Protein AF-A0A915M805-F1 (afdb_monomer_lite)

Secondary structure (DSSP, 8-state):
-HHHHHHHHHHHHHHHHH-TT--S-EEEEEEETTEEEEEEEE--GGGPPPPPSS---PPTTSS--S----------------PPPP-

Foldseek 3Di:
DVVVVVVVVVVLVVVQVPDPPHAAFDKDWDQDPVGIDIDDRDHDPVRDDDDDPDDPDDDPPPDDDPDDDDDDDDPDPPDDDDDPDDD

InterPro domains:
  IPR029055 Nucleophile aminohydrolases, N-terminal [G3DSA:3.60.20.10] (1-87)

Radius of gyration: 24.37 Å; chains: 1; bounding box: 53×24×57 Å

Organism: Meloidogyne javanica (NCBI:txid6303)

Sequence (87 aa):
EDECRKLVCKAVEAGMHGDDMSGNAYNIAIFNKNGKKMEGPFVPAFSKRSELDGKYIFEPGTTTVLKTKEIQKDVEPCGNFVTPMET

Structure (mmCIF, N/CA/C/O backbone):
data_AF-A0A915M805-F1
#
_entry.id   AF-A0A915M805-F1
#
loop_
_atom_site.group_PDB
_atom_site.id
_atom_site.type_symbol
_atom_site.label_atom_id
_atom_site.label_alt_id
_atom_site.label_comp_id
_atom_site.label_asym_id
_atom_site.label_entity_id
_atom_site.label_seq_id
_atom_site.pdbx_PDB_ins_code
_atom_site.Cartn_x
_atom_site.Cartn_y
_atom_site.Cartn_z
_atom_site.occupancy
_atom_site.B_iso_or_equiv
_atom_site.auth_seq_id
_atom_site.auth_comp_id
_atom_site.auth_asym_id
_atom_site.auth_atom_id
_atom_site.pdbx_PDB_model_num
ATOM 1 N N . GLU A 1 1 ? -13.147 -0.001 21.647 1.00 80.44 1 GLU A N 1
ATOM 2 C CA . GLU A 1 1 ? -12.078 0.308 20.669 1.00 80.44 1 GLU A CA 1
ATOM 3 C C . GLU A 1 1 ? -12.189 -0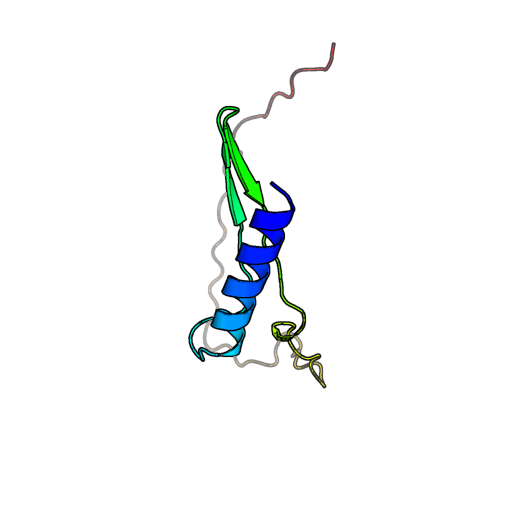.595 19.442 1.00 80.44 1 GLU A C 1
ATOM 5 O O . GLU A 1 1 ? -12.350 -0.082 18.341 1.00 80.44 1 GLU A O 1
ATOM 10 N N . ASP A 1 2 ? -12.237 -1.916 19.631 1.00 88.69 2 ASP A N 1
ATOM 11 C CA . ASP A 1 2 ? -12.283 -2.895 18.532 1.00 88.69 2 ASP A CA 1
ATOM 12 C C . ASP A 1 2 ? -13.486 -2.770 17.588 1.00 88.69 2 ASP A C 1
ATOM 14 O O . ASP A 1 2 ? -13.332 -2.898 16.375 1.00 88.69 2 ASP A O 1
ATOM 18 N N . GLU A 1 3 ? -14.686 -2.503 18.105 1.00 94.12 3 GLU A N 1
ATOM 19 C CA . GLU A 1 3 ? -15.869 -2.316 17.253 1.00 94.12 3 GLU A CA 1
ATOM 20 C C . GLU A 1 3 ? -15.770 -1.049 16.400 1.00 94.12 3 GLU A C 1
ATOM 22 O O . GLU A 1 3 ? -16.042 -1.095 15.201 1.00 94.12 3 GLU A O 1
ATOM 27 N N . CYS A 1 4 ? -15.293 0.056 16.985 1.00 92.69 4 CYS A N 1
ATOM 28 C CA . CYS A 1 4 ? -15.032 1.295 16.252 1.00 92.69 4 CYS A CA 1
ATOM 29 C C . CYS A 1 4 ? -14.007 1.058 15.142 1.00 92.69 4 CYS A C 1
ATOM 31 O O . CYS A 1 4 ? -14.213 1.482 14.008 1.00 92.69 4 CYS A O 1
ATOM 33 N N . ARG A 1 5 ? -12.931 0.327 15.451 1.00 92.81 5 ARG A N 1
ATOM 34 C CA . ARG A 1 5 ? -11.915 -0.049 14.469 1.00 92.81 5 ARG A CA 1
ATOM 35 C C . ARG A 1 5 ? -12.523 -0.845 13.316 1.00 92.81 5 ARG A C 1
ATOM 37 O O . ARG A 1 5 ? -12.304 -0.488 12.165 1.00 92.81 5 ARG A O 1
ATOM 44 N N . LYS A 1 6 ? -13.313 -1.886 13.606 1.00 94.69 6 LYS A N 1
ATOM 45 C CA . LYS A 1 6 ? -13.981 -2.702 12.575 1.00 94.69 6 LYS A CA 1
ATOM 46 C C . LYS A 1 6 ? -14.915 -1.869 11.699 1.00 94.69 6 LYS A C 1
ATOM 48 O O . LYS A 1 6 ? -14.956 -2.084 10.491 1.00 94.69 6 LYS A O 1
ATOM 53 N N . LEU A 1 7 ? -15.654 -0.935 12.296 1.00 96.69 7 LEU A N 1
ATOM 54 C CA . LEU A 1 7 ? -16.551 -0.046 11.565 1.00 96.69 7 LEU A CA 1
ATOM 55 C C . LEU A 1 7 ? -15.775 0.876 10.616 1.00 96.69 7 LEU A C 1
ATOM 57 O O . LEU A 1 7 ? -16.126 0.968 9.443 1.00 96.69 7 LEU A O 1
ATOM 61 N N . VAL A 1 8 ? -14.699 1.504 11.101 1.00 95.25 8 VAL A N 1
ATOM 62 C CA . VAL A 1 8 ? -13.848 2.387 10.289 1.00 95.25 8 VAL A CA 1
ATOM 63 C C . VAL A 1 8 ? -13.180 1.611 9.156 1.00 95.25 8 VAL A C 1
ATOM 65 O O . VAL A 1 8 ? -13.250 2.057 8.016 1.00 95.25 8 VAL A O 1
ATOM 68 N N . CYS A 1 9 ? -12.615 0.428 9.428 1.00 94.50 9 CYS A N 1
ATOM 69 C CA . CYS A 1 9 ? -12.061 -0.452 8.392 1.00 94.50 9 CYS A CA 1
ATOM 70 C C . CYS A 1 9 ? -13.077 -0.723 7.280 1.00 94.50 9 CYS A C 1
ATOM 72 O O . CYS A 1 9 ? -12.778 -0.503 6.112 1.00 94.50 9 CYS A O 1
ATOM 74 N N . LYS A 1 10 ? -14.299 -1.137 7.641 1.00 95.69 10 LYS A N 1
ATOM 75 C CA . LYS A 1 10 ? -15.360 -1.422 6.665 1.00 95.69 10 LYS A CA 1
ATOM 76 C C . LYS A 1 10 ? -15.758 -0.196 5.848 1.00 95.69 10 LYS A C 1
ATOM 78 O O . LYS A 1 10 ? -15.984 -0.322 4.652 1.00 95.69 10 LYS A O 1
ATOM 83 N N . ALA A 1 11 ? -15.857 0.973 6.479 1.00 95.81 11 ALA A N 1
ATOM 84 C CA . ALA A 1 11 ? -16.216 2.208 5.788 1.00 95.81 11 ALA A CA 1
ATOM 85 C C . ALA A 1 11 ? -15.134 2.634 4.782 1.00 95.81 11 ALA A C 1
ATOM 87 O O . ALA A 1 11 ? -15.454 2.987 3.649 1.00 95.81 11 ALA A O 1
ATOM 88 N N . VAL A 1 12 ? -13.861 2.549 5.177 1.00 95.00 12 VAL A N 1
ATOM 89 C CA . VAL A 1 12 ? -12.720 2.842 4.298 1.00 95.00 12 VAL A CA 1
ATOM 90 C C . VAL A 1 12 ? -12.669 1.849 3.140 1.00 95.00 12 VAL A C 1
ATOM 92 O O . VAL A 1 12 ? -12.567 2.265 1.991 1.00 95.00 12 VAL A O 1
ATOM 95 N N . GLU A 1 13 ? -12.806 0.552 3.418 1.00 95.19 13 GLU A N 1
ATOM 96 C CA . GLU A 1 13 ? -12.807 -0.490 2.387 1.00 95.19 13 GLU A CA 1
ATOM 97 C C . GLU A 1 13 ? -13.970 -0.337 1.400 1.00 95.19 13 GLU A C 1
ATOM 99 O O . GLU A 1 13 ? -13.770 -0.524 0.203 1.00 95.19 13 GLU A O 1
ATOM 104 N N . ALA A 1 14 ? -15.158 0.064 1.864 1.00 94.69 14 ALA A N 1
ATOM 105 C CA . ALA A 1 14 ? -16.287 0.363 0.986 1.00 94.69 14 ALA A CA 1
ATOM 106 C C . ALA A 1 14 ? -16.005 1.566 0.069 1.00 94.69 14 ALA A C 1
ATOM 108 O O . ALA A 1 14 ? -16.326 1.512 -1.116 1.00 94.69 14 ALA A O 1
ATOM 109 N N . GLY A 1 15 ? -15.372 2.620 0.596 1.00 94.88 15 GLY A N 1
ATOM 110 C CA . GLY A 1 15 ? -14.939 3.77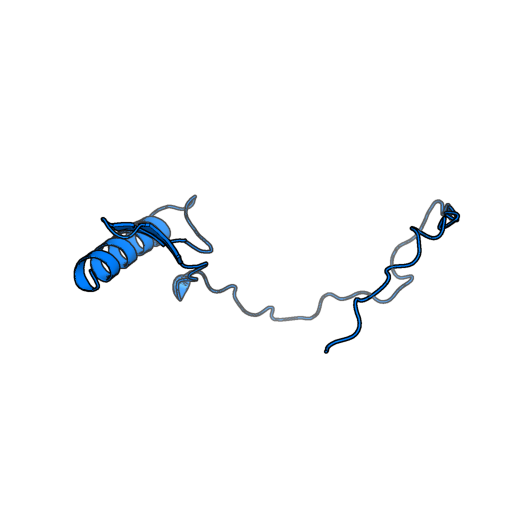2 -0.199 1.00 94.88 15 GLY A CA 1
ATOM 111 C C . GLY A 1 15 ? -13.902 3.387 -1.255 1.00 94.88 15 GLY A C 1
ATOM 112 O O . GLY A 1 15 ? -14.085 3.696 -2.423 1.00 94.88 15 GLY A O 1
ATOM 113 N N . MET A 1 16 ? -12.870 2.633 -0.867 1.00 94.81 16 MET A N 1
ATOM 114 C CA . MET A 1 16 ? -11.850 2.123 -1.794 1.00 94.81 16 MET A CA 1
ATOM 115 C C . MET A 1 16 ? -12.426 1.203 -2.876 1.00 94.81 16 MET A C 1
ATOM 117 O O . MET A 1 16 ? -11.890 1.135 -3.971 1.00 94.81 16 MET A O 1
ATOM 121 N N . HIS A 1 17 ? -13.484 0.451 -2.574 1.00 91.31 17 HIS A N 1
ATOM 122 C CA . HIS A 1 17 ? -14.106 -0.432 -3.558 1.00 91.31 17 HIS A CA 1
ATOM 123 C C . HIS A 1 17 ? -15.026 0.314 -4.539 1.00 91.31 17 HIS A C 1
ATOM 125 O O . HIS A 1 17 ? -15.271 -0.181 -5.634 1.00 91.31 17 HIS A O 1
ATOM 131 N N . GLY A 1 18 ? -15.564 1.470 -4.138 1.00 92.19 18 GLY A N 1
ATOM 132 C CA . GLY A 1 18 ? -16.525 2.251 -4.923 1.00 92.19 18 GLY A CA 1
ATOM 133 C C . GLY A 1 18 ? -15.955 3.487 -5.622 1.00 92.19 18 GLY A C 1
ATOM 134 O O . GLY A 1 18 ? -16.710 4.163 -6.318 1.00 92.19 18 GLY A O 1
ATOM 135 N N . ASP A 1 19 ? -14.676 3.806 -5.424 1.00 93.19 19 ASP A N 1
ATOM 136 C CA . ASP A 1 19 ? -14.002 4.972 -6.000 1.00 93.19 19 ASP A CA 1
ATOM 137 C C . ASP A 1 19 ? -12.741 4.552 -6.766 1.00 93.19 19 ASP A C 1
ATOM 139 O O . ASP A 1 19 ? -11.824 3.965 -6.195 1.00 93.19 19 ASP A O 1
ATOM 143 N N . ASP A 1 20 ? -12.668 4.918 -8.047 1.00 87.12 20 ASP A N 1
ATOM 144 C CA . ASP A 1 20 ? -11.558 4.576 -8.947 1.00 87.12 20 ASP A CA 1
ATOM 145 C C . ASP A 1 20 ? -10.229 5.253 -8.557 1.00 87.12 20 ASP A C 1
ATOM 147 O O . ASP A 1 20 ? -9.157 4.830 -8.997 1.00 87.12 20 ASP A O 1
ATOM 151 N N . MET A 1 21 ? -10.278 6.304 -7.730 1.00 88.50 21 MET A N 1
ATOM 152 C CA . MET A 1 21 ? -9.096 7.043 -7.270 1.00 88.50 21 MET A CA 1
ATOM 153 C C . MET A 1 21 ? -8.623 6.639 -5.866 1.00 88.50 21 MET A C 1
ATOM 155 O O . MET A 1 21 ? -7.571 7.106 -5.418 1.00 88.50 21 MET A O 1
ATOM 159 N N . SER A 1 22 ? -9.350 5.753 -5.183 1.00 84.19 22 SER A N 1
ATOM 160 C CA . SER A 1 22 ? -9.016 5.258 -3.846 1.00 84.19 22 SER A CA 1
ATOM 161 C C . SER A 1 22 ? -8.610 3.782 -3.910 1.00 84.19 22 SER A C 1
ATOM 163 O O . SER A 1 22 ? -9.370 2.941 -4.363 1.00 84.19 22 SER A O 1
ATOM 165 N N . GLY A 1 23 ? -7.415 3.413 -3.431 1.00 84.19 23 GLY A N 1
ATOM 166 C CA . GLY A 1 23 ? -6.952 2.022 -3.549 1.00 84.19 23 GLY A CA 1
ATOM 167 C C . GLY A 1 23 ? -5.623 1.704 -2.861 1.00 84.19 23 GLY A C 1
ATOM 168 O O . GLY A 1 23 ? -5.078 2.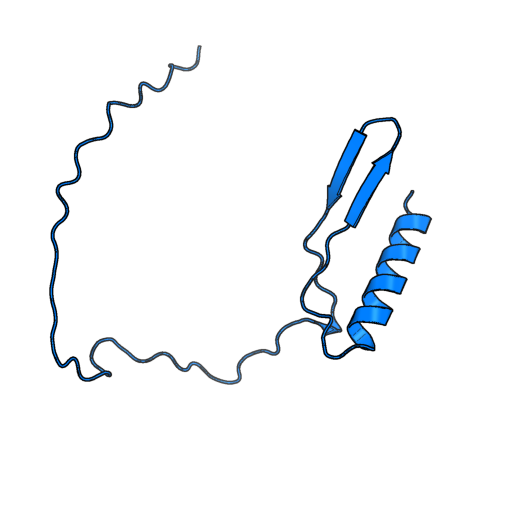518 -2.119 1.00 84.19 23 GLY A O 1
ATOM 169 N N . ASN A 1 24 ? -5.096 0.500 -3.120 1.00 89.56 24 ASN A N 1
ATOM 170 C CA . ASN A 1 24 ? -3.841 -0.054 -2.582 1.00 89.56 24 ASN A CA 1
ATOM 171 C C . ASN A 1 24 ? -3.890 -0.450 -1.093 1.00 89.56 24 ASN A C 1
ATOM 173 O O . ASN A 1 24 ? -4.158 -1.608 -0.773 1.00 89.56 24 ASN A O 1
ATOM 177 N N . ALA A 1 25 ? -3.631 0.487 -0.183 1.00 93.31 25 ALA A N 1
ATOM 178 C CA . ALA A 1 25 ? -3.497 0.206 1.242 1.00 93.31 25 ALA A CA 1
ATOM 179 C C . ALA A 1 25 ? -3.940 1.401 2.090 1.00 93.31 25 ALA A C 1
ATOM 181 O O . ALA A 1 25 ? -3.859 2.544 1.644 1.00 93.31 25 ALA A O 1
ATOM 182 N N . TYR A 1 26 ? -4.354 1.146 3.330 1.00 94.06 26 TYR A N 1
ATOM 183 C CA . TYR A 1 26 ? -4.770 2.186 4.270 1.00 94.06 26 TYR A CA 1
ATOM 184 C C . TYR A 1 26 ? -4.091 2.041 5.637 1.00 94.06 26 TYR A C 1
ATOM 186 O O . TYR A 1 26 ? -3.633 0.965 6.020 1.00 94.06 26 TYR A O 1
ATOM 194 N N . ASN A 1 27 ? -4.035 3.141 6.389 1.00 95.12 27 ASN A N 1
ATOM 195 C CA . ASN A 1 27 ? -3.540 3.178 7.765 1.00 95.12 27 ASN A CA 1
ATOM 196 C C . ASN A 1 27 ? -4.677 3.569 8.712 1.00 95.12 27 ASN A C 1
ATOM 198 O O . ASN A 1 27 ? -5.596 4.287 8.320 1.00 95.12 27 ASN A O 1
ATOM 202 N N . ILE A 1 28 ? -4.589 3.146 9.970 1.00 95.44 28 ILE A N 1
ATOM 203 C CA . ILE A 1 28 ? -5.526 3.536 11.025 1.00 95.44 28 ILE A CA 1
ATOM 204 C C . ILE A 1 28 ? -4.759 4.317 12.084 1.00 95.44 28 ILE A C 1
ATOM 206 O O . ILE A 1 28 ? -3.815 3.806 12.685 1.00 95.44 28 ILE A O 1
ATOM 210 N N . ALA A 1 29 ? -5.195 5.547 12.333 1.00 94.69 29 ALA A N 1
ATOM 211 C CA . ALA A 1 29 ? -4.710 6.358 13.439 1.00 94.69 29 ALA A CA 1
ATOM 212 C C . ALA A 1 29 ? -5.697 6.262 14.612 1.00 94.69 29 ALA A C 1
ATOM 214 O O . ALA A 1 29 ? -6.864 6.629 14.481 1.00 94.69 29 ALA A O 1
ATOM 215 N N . ILE A 1 30 ? -5.232 5.770 15.758 1.00 93.94 30 ILE A N 1
A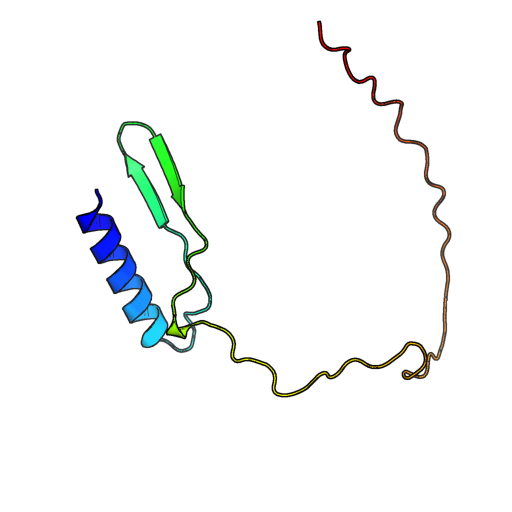TOM 216 C CA . ILE A 1 30 ? -6.006 5.649 16.996 1.00 93.94 30 ILE A CA 1
ATOM 217 C C . ILE A 1 30 ? -5.511 6.719 17.966 1.00 93.94 30 ILE A C 1
ATOM 219 O O . ILE A 1 30 ? -4.332 6.754 18.323 1.00 93.94 30 ILE A O 1
ATOM 223 N N . PHE A 1 31 ? -6.424 7.580 18.408 1.00 94.38 31 PHE A N 1
ATOM 224 C CA . PHE A 1 31 ? -6.162 8.616 19.402 1.00 94.38 31 PHE A CA 1
ATOM 225 C C . PHE A 1 31 ? -6.984 8.315 20.652 1.00 94.38 31 PHE A C 1
ATOM 227 O O . PHE A 1 31 ? -8.209 8.211 20.585 1.00 94.38 31 PHE A O 1
ATOM 234 N N . ASN A 1 32 ? -6.321 8.173 21.796 1.00 93.62 32 ASN A N 1
ATOM 235 C CA . ASN A 1 32 ? -6.971 7.979 23.087 1.00 93.62 32 ASN A CA 1
ATOM 236 C C . ASN A 1 32 ? -6.266 8.806 24.176 1.00 93.62 32 ASN A C 1
ATOM 238 O O . ASN A 1 32 ? -5.283 9.501 23.922 1.00 93.62 32 ASN A O 1
ATOM 242 N N . LYS A 1 33 ? -6.771 8.747 25.413 1.00 95.25 33 LYS A N 1
ATOM 243 C CA . LYS A 1 33 ? -6.200 9.500 26.546 1.00 95.25 33 LYS A CA 1
ATOM 244 C C . LYS A 1 33 ? -4.761 9.090 26.893 1.00 95.25 33 LYS A C 1
ATOM 246 O O . LYS A 1 33 ? -4.057 9.865 27.528 1.00 95.25 33 LYS A O 1
ATOM 251 N N . ASN A 1 34 ? -4.336 7.899 26.472 1.00 92.81 34 ASN A N 1
ATOM 252 C CA . ASN A 1 34 ? -3.017 7.337 26.756 1.00 92.81 34 ASN A CA 1
ATOM 253 C C . ASN A 1 34 ? -2.000 7.643 25.643 1.00 92.81 34 ASN A C 1
ATOM 255 O O . ASN A 1 34 ? -0.821 7.335 25.796 1.00 92.81 34 ASN A O 1
ATOM 259 N N . GLY A 1 35 ? -2.435 8.245 24.530 1.00 93.19 35 GLY A N 1
ATOM 260 C CA . GLY A 1 35 ? -1.564 8.670 23.443 1.00 93.19 35 GLY A CA 1
ATOM 261 C C . GLY A 1 35 ? -2.148 8.423 22.054 1.00 93.19 35 GLY A C 1
ATOM 262 O O . GLY A 1 35 ? -3.354 8.269 21.856 1.00 93.19 35 GLY A O 1
ATOM 263 N N . LYS A 1 36 ? -1.247 8.409 21.069 1.00 94.25 36 LYS A N 1
ATOM 264 C CA . LYS A 1 36 ? -1.553 8.157 19.659 1.00 94.25 36 LYS A CA 1
ATOM 265 C C . LYS A 1 36 ? -0.854 6.887 19.192 1.00 94.25 36 LYS A C 1
ATOM 267 O O . LYS A 1 36 ? 0.320 6.681 19.497 1.00 94.25 36 LYS A O 1
ATOM 272 N N . LYS A 1 37 ? -1.556 6.068 18.416 1.00 93.94 37 LYS A N 1
ATOM 273 C CA . LYS A 1 37 ? -1.024 4.865 17.774 1.00 93.94 37 LYS A CA 1
ATOM 274 C C . LYS A 1 37 ? -1.377 4.892 16.293 1.00 93.94 37 LYS A C 1
ATOM 276 O O . LYS A 1 37 ? -2.506 5.206 15.935 1.00 93.94 37 LYS A O 1
ATOM 281 N N . MET A 1 38 ? -0.413 4.570 15.443 1.00 94.75 38 MET A N 1
ATOM 282 C CA . MET A 1 38 ? -0.619 4.375 14.008 1.00 94.75 38 MET A CA 1
ATOM 283 C C . MET A 1 38 ? -0.449 2.890 13.711 1.00 94.75 38 MET A C 1
ATOM 285 O O . MET A 1 38 ? 0.526 2.286 14.154 1.00 94.75 38 MET A O 1
ATOM 289 N N . GLU A 1 39 ? -1.390 2.307 12.982 1.00 93.75 39 GLU A N 1
ATOM 290 C CA . GLU A 1 39 ? -1.334 0.914 12.551 1.00 93.75 39 GLU A CA 1
ATOM 291 C C . GLU A 1 39 ? -1.492 0.818 11.031 1.00 93.75 39 GLU A C 1
ATOM 293 O O . GLU A 1 39 ? -2.285 1.555 10.442 1.00 93.75 39 GLU A O 1
ATOM 298 N N . GLY A 1 40 ? -0.760 -0.109 10.409 1.00 91.31 40 GLY A N 1
ATOM 299 C CA . GLY A 1 40 ? -0.771 -0.337 8.964 1.00 91.31 40 GLY A CA 1
ATOM 300 C C . GLY A 1 40 ? 0.641 -0.453 8.371 1.00 91.31 40 GLY A C 1
ATOM 301 O O . GLY A 1 40 ? 1.617 -0.485 9.128 1.00 91.31 40 GLY A O 1
ATOM 302 N N . PRO A 1 41 ? 0.760 -0.530 7.033 1.00 92.50 41 PRO A N 1
ATOM 303 C CA . PRO A 1 41 ? -0.336 -0.471 6.061 1.00 92.50 41 PRO A CA 1
ATOM 304 C C . PRO A 1 41 ? -1.171 -1.760 6.025 1.00 92.50 41 PRO A C 1
ATOM 306 O O . PRO A 1 41 ? -0.637 -2.867 6.006 1.00 92.50 41 PRO A O 1
ATOM 309 N N . PHE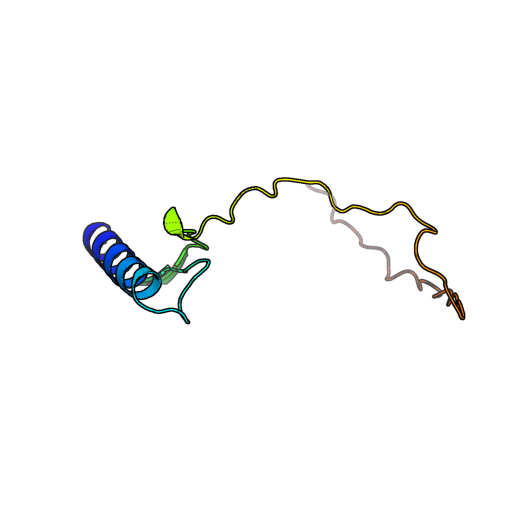 A 1 42 ? -2.494 -1.613 5.986 1.00 93.19 42 PHE A N 1
ATOM 310 C CA . PHE A 1 42 ? -3.438 -2.704 5.756 1.00 93.19 42 PHE A CA 1
ATOM 311 C C . PHE A 1 42 ? -3.791 -2.770 4.273 1.00 93.19 42 PHE A C 1
ATOM 313 O O . PHE A 1 42 ? -4.171 -1.762 3.679 1.00 93.19 42 PHE A O 1
ATOM 320 N N . VAL A 1 43 ? -3.676 -3.960 3.686 1.00 93.06 43 VAL A N 1
ATOM 321 C CA . VAL A 1 43 ? -3.993 -4.208 2.275 1.00 93.06 43 VAL A CA 1
ATOM 322 C C . VAL A 1 43 ? -5.283 -5.031 2.201 1.00 93.06 43 VAL A C 1
ATOM 324 O O . VAL A 1 43 ? -5.264 -6.205 2.592 1.00 93.06 43 VAL A O 1
ATOM 327 N N . PRO A 1 44 ? -6.403 -4.455 1.720 1.00 91.81 44 PRO A N 1
ATOM 328 C CA . PRO A 1 44 ? -7.633 -5.204 1.491 1.00 91.81 44 PRO A CA 1
ATOM 329 C C . PRO A 1 44 ? -7.433 -6.339 0.483 1.00 91.81 44 PRO A C 1
ATOM 331 O O . PRO A 1 44 ? -6.612 -6.244 -0.430 1.00 91.81 44 PRO A O 1
ATOM 334 N N . ALA A 1 45 ? -8.238 -7.398 0.589 1.00 89.94 45 ALA A N 1
ATOM 335 C CA . ALA A 1 45 ? -8.140 -8.546 -0.315 1.00 89.94 45 ALA A CA 1
ATOM 336 C C . ALA A 1 45 ? -8.366 -8.173 -1.792 1.00 89.94 45 ALA A C 1
ATOM 338 O O . ALA A 1 45 ? -7.683 -8.712 -2.659 1.00 89.94 45 ALA A O 1
ATOM 339 N N . PHE A 1 46 ? -9.273 -7.230 -2.065 1.00 88.56 46 PHE A N 1
ATOM 340 C CA . PHE A 1 46 ? -9.578 -6.746 -3.417 1.00 88.56 46 PHE A CA 1
ATOM 341 C C . PHE A 1 46 ? -8.490 -5.835 -4.006 1.00 88.56 46 PHE A C 1
ATOM 343 O O . PHE A 1 46 ? -8.460 -5.635 -5.214 1.00 88.56 46 PHE A O 1
ATOM 350 N N . SER A 1 47 ? -7.585 -5.308 -3.175 1.00 87.88 47 SER A N 1
ATOM 351 C CA . SER A 1 47 ? -6.459 -4.467 -3.609 1.00 87.88 47 SER A CA 1
ATOM 352 C C . SER A 1 47 ? -5.186 -5.271 -3.879 1.00 87.88 47 SER A C 1
ATOM 354 O O . SER A 1 47 ? -4.143 -4.693 -4.190 1.00 87.88 47 SER A O 1
ATOM 356 N N . LYS A 1 48 ? -5.222 -6.602 -3.724 1.00 85.56 48 LYS A N 1
ATOM 357 C CA . LYS A 1 48 ? -4.061 -7.444 -4.013 1.00 85.56 48 LYS A CA 1
ATOM 358 C C . LYS A 1 48 ? -3.744 -7.377 -5.500 1.00 85.56 48 LYS A C 1
ATOM 360 O O . LYS A 1 48 ? -4.594 -7.657 -6.341 1.00 85.56 48 LYS A O 1
ATOM 365 N N . ARG A 1 49 ? -2.494 -7.035 -5.810 1.00 85.12 49 ARG A N 1
ATOM 366 C CA . ARG A 1 49 ? -1.982 -7.075 -7.177 1.00 85.12 49 ARG A CA 1
ATOM 367 C C . ARG A 1 49 ? -2.120 -8.499 -7.714 1.00 85.12 49 ARG A C 1
ATOM 369 O O . ARG A 1 49 ? -1.663 -9.436 -7.062 1.00 85.12 49 ARG A O 1
ATOM 376 N N . SER A 1 50 ? -2.706 -8.633 -8.898 1.00 85.62 50 SER A N 1
ATOM 377 C CA . SER A 1 50 ? -2.742 -9.905 -9.613 1.00 85.62 50 SER A CA 1
ATOM 378 C C . SER A 1 50 ? -1.331 -10.433 -9.847 1.00 85.62 50 SER A C 1
ATOM 380 O O . SER A 1 50 ? -0.390 -9.660 -10.069 1.00 85.62 50 SER A O 1
ATOM 382 N N . GLU A 1 51 ? -1.190 -11.754 -9.804 1.00 86.38 51 GLU A N 1
ATOM 383 C CA . GLU A 1 51 ? 0.052 -12.400 -10.205 1.00 86.38 51 GLU A CA 1
ATOM 384 C C . GLU A 1 51 ? 0.357 -12.058 -11.667 1.00 86.38 51 GLU A C 1
ATOM 386 O O . GLU A 1 51 ? -0.539 -11.911 -12.498 1.00 86.38 51 GLU A O 1
ATOM 391 N N . LEU A 1 52 ? 1.637 -11.845 -11.962 1.00 88.75 52 LEU A N 1
ATOM 392 C CA . LEU A 1 52 ? 2.079 -11.619 -13.330 1.00 88.75 52 LEU A CA 1
ATOM 393 C C . LEU A 1 52 ? 2.185 -12.977 -14.021 1.00 88.75 52 LEU A C 1
ATOM 395 O O . LEU A 1 52 ? 2.961 -13.821 -13.578 1.00 88.75 52 LEU A O 1
ATOM 399 N N . ASP A 1 53 ? 1.492 -13.141 -15.145 1.00 88.38 53 ASP A N 1
ATOM 400 C CA . ASP A 1 53 ? 1.516 -14.380 -15.940 1.00 88.38 53 ASP A CA 1
ATOM 401 C C . ASP A 1 53 ? 2.892 -14.693 -16.567 1.00 88.38 53 ASP A C 1
ATOM 403 O O . ASP A 1 53 ? 3.090 -15.750 -17.163 1.00 88.38 53 ASP A O 1
ATOM 407 N N . GLY A 1 54 ? 3.873 -13.790 -16.453 1.00 89.25 54 GLY A N 1
ATOM 408 C CA . GLY A 1 54 ? 5.186 -13.961 -17.062 1.00 89.25 54 GLY A CA 1
ATOM 409 C C . GLY A 1 54 ? 6.301 -13.175 -16.381 1.00 89.25 54 GLY A C 1
ATOM 410 O O . GLY A 1 54 ? 6.077 -12.215 -15.641 1.00 89.25 54 GLY A O 1
ATOM 411 N N . LYS A 1 55 ? 7.539 -13.586 -16.671 1.00 90.19 55 LYS A N 1
ATOM 412 C CA . LYS A 1 55 ? 8.758 -12.885 -16.258 1.00 90.19 55 LYS A CA 1
ATOM 413 C C . LYS A 1 55 ? 9.291 -12.071 -17.431 1.00 90.19 55 LYS A C 1
ATOM 415 O O . LYS A 1 55 ? 9.840 -12.628 -18.373 1.00 90.19 55 LYS A O 1
ATOM 420 N N . TYR A 1 56 ? 9.155 -10.754 -17.344 1.00 90.00 56 TYR A N 1
ATOM 421 C CA . TYR A 1 56 ? 9.683 -9.806 -18.329 1.00 90.00 56 TYR A CA 1
ATOM 422 C C . TYR A 1 56 ? 10.996 -9.206 -17.823 1.00 90.00 56 TYR A C 1
ATOM 424 O O . TYR A 1 56 ? 11.092 -8.011 -17.554 1.00 90.00 56 TYR A O 1
ATOM 432 N N . ILE A 1 57 ? 11.984 -10.072 -17.606 1.00 92.25 57 ILE A N 1
ATOM 433 C CA . ILE A 1 57 ? 13.326 -9.693 -17.161 1.00 92.25 57 ILE A CA 1
ATOM 434 C C . ILE A 1 57 ? 14.261 -9.911 -18.346 1.00 92.25 57 ILE A C 1
ATOM 436 O O . ILE A 1 57 ? 14.308 -11.008 -18.898 1.00 92.25 57 ILE A O 1
ATOM 440 N N . PHE A 1 58 ? 14.964 -8.856 -18.746 1.00 94.00 58 PHE A N 1
ATOM 441 C CA . PHE A 1 58 ? 15.927 -8.895 -19.838 1.00 94.00 58 PHE A CA 1
ATOM 442 C C . PHE A 1 58 ? 17.341 -8.913 -19.264 1.00 94.00 58 PHE A C 1
ATOM 444 O O . PHE A 1 58 ? 17.656 -8.133 -18.364 1.00 94.00 58 PHE A O 1
ATOM 451 N N . GLU A 1 59 ? 18.175 -9.813 -19.776 1.00 95.06 59 GLU A N 1
ATOM 452 C CA . GLU A 1 59 ? 19.561 -9.949 -19.333 1.00 95.06 59 GLU A CA 1
ATOM 453 C C . GLU A 1 59 ? 20.386 -8.682 -19.641 1.00 95.06 59 GLU A C 1
ATOM 455 O O . GLU A 1 59 ? 20.066 -7.931 -20.570 1.00 95.06 59 GLU A O 1
ATOM 460 N N . PRO A 1 60 ? 21.474 -8.413 -18.897 1.00 94.25 60 PRO A N 1
ATOM 461 C CA . PRO A 1 60 ? 22.369 -7.305 -19.211 1.00 94.25 60 PRO A CA 1
ATOM 462 C C . PRO A 1 60 ? 22.841 -7.346 -20.674 1.00 94.25 60 PRO A C 1
ATOM 464 O O . PRO A 1 60 ? 23.264 -8.383 -21.177 1.00 94.25 60 PRO A O 1
ATOM 467 N N . GLY A 1 61 ? 22.790 -6.198 -21.356 1.00 92.88 61 GLY A N 1
ATOM 468 C CA . GLY A 1 61 ? 23.206 -6.068 -22.760 1.00 92.88 61 GLY A CA 1
ATOM 469 C C . GLY A 1 61 ? 22.077 -6.125 -23.794 1.00 92.88 61 GLY A C 1
ATOM 470 O O . GLY A 1 61 ? 22.335 -5.879 -24.969 1.00 92.88 61 GLY A O 1
ATOM 471 N N . THR A 1 62 ? 20.822 -6.359 -23.395 1.00 96.19 62 THR A N 1
ATOM 472 C CA . THR A 1 62 ? 19.665 -6.316 -24.317 1.00 96.19 62 THR A CA 1
ATOM 473 C C . THR A 1 62 ? 19.302 -4.909 -24.798 1.00 96.19 62 THR A C 1
ATOM 475 O O . THR A 1 62 ? 18.576 -4.764 -25.778 1.00 96.19 62 THR A O 1
ATOM 478 N N . THR A 1 63 ? 19.785 -3.869 -24.116 1.00 96.00 63 THR A N 1
ATOM 479 C CA . THR A 1 63 ? 19.513 -2.463 -24.442 1.00 96.00 63 THR A CA 1
ATOM 480 C C . THR A 1 63 ? 20.751 -1.821 -25.060 1.00 96.00 63 THR A C 1
ATOM 482 O O . THR A 1 63 ? 21.816 -1.809 -24.443 1.00 96.00 63 THR A O 1
ATOM 485 N N . THR A 1 64 ? 20.624 -1.242 -26.257 1.00 95.75 64 THR A N 1
ATOM 486 C CA . THR A 1 64 ? 21.716 -0.497 -26.902 1.00 95.75 64 THR A CA 1
ATOM 487 C C . THR A 1 64 ? 22.063 0.757 -26.098 1.00 95.75 64 THR A C 1
ATOM 489 O O . THR A 1 64 ? 21.237 1.654 -25.938 1.00 95.75 64 THR A O 1
ATOM 492 N N . VAL A 1 65 ? 23.306 0.842 -25.619 1.00 95.62 65 VAL A N 1
ATOM 493 C CA . VAL A 1 65 ? 23.815 2.003 -24.877 1.00 95.62 65 VAL A CA 1
ATOM 494 C C . VAL A 1 65 ? 24.585 2.920 -25.826 1.00 95.62 65 VAL A C 1
ATOM 496 O O . VAL A 1 65 ? 25.596 2.520 -26.392 1.00 95.62 65 VAL A O 1
ATOM 499 N N . LEU A 1 66 ? 24.122 4.163 -25.995 1.00 96.56 66 LEU A N 1
ATOM 500 C CA . LEU A 1 66 ? 24.765 5.145 -26.884 1.00 96.56 66 LEU A CA 1
ATOM 501 C C . LEU A 1 66 ? 26.024 5.777 -26.272 1.00 96.56 66 LEU A C 1
ATOM 503 O O . LEU A 1 66 ? 26.952 6.142 -26.990 1.00 96.56 66 LEU A O 1
ATOM 507 N N . LYS A 1 67 ? 26.045 5.954 -24.946 1.00 94.50 67 LYS A N 1
ATOM 508 C CA . LYS A 1 67 ? 27.171 6.539 -24.213 1.00 94.50 67 LYS A CA 1
ATOM 509 C C . LYS A 1 67 ? 27.146 6.099 -22.753 1.00 94.50 67 LYS A C 1
ATOM 511 O O . LYS A 1 67 ? 26.117 6.221 -22.096 1.00 94.50 67 LYS A O 1
ATOM 516 N N . THR A 1 68 ? 28.301 5.687 -22.243 1.00 93.00 68 THR A N 1
ATOM 517 C CA . THR A 1 68 ? 28.507 5.338 -20.830 1.00 93.00 68 THR A CA 1
ATOM 518 C C . THR A 1 68 ? 29.482 6.330 -20.205 1.00 93.00 68 THR A C 1
ATOM 520 O O . THR A 1 68 ? 30.452 6.739 -20.845 1.00 93.00 68 THR A O 1
ATOM 523 N N . LYS A 1 69 ? 29.231 6.740 -18.959 1.00 93.62 69 LYS A N 1
ATOM 524 C CA . LYS A 1 69 ? 30.184 7.504 -18.147 1.00 93.62 69 LYS A CA 1
ATOM 525 C C . LYS A 1 69 ? 30.211 6.911 -16.747 1.00 93.62 69 LYS A C 1
ATOM 527 O O . LYS A 1 69 ? 29.213 6.983 -16.038 1.00 93.62 69 LYS A O 1
ATOM 532 N N . GLU A 1 70 ? 31.354 6.374 -16.352 1.00 89.81 70 GLU A N 1
ATOM 533 C CA . GLU A 1 70 ? 31.597 5.969 -14.971 1.00 89.81 70 GLU A CA 1
ATOM 534 C C . GLU A 1 70 ? 32.188 7.147 -14.194 1.00 89.81 70 GLU A C 1
ATOM 536 O O . GLU A 1 70 ? 33.035 7.886 -14.699 1.00 89.81 70 GLU A O 1
ATOM 541 N N . ILE A 1 71 ? 31.696 7.358 -12.975 1.00 88.75 71 ILE A N 1
ATOM 542 C CA . ILE A 1 71 ? 32.199 8.381 -12.060 1.00 88.75 71 ILE A CA 1
ATOM 543 C C . ILE A 1 71 ? 32.592 7.650 -10.788 1.00 88.75 71 ILE A C 1
ATOM 545 O O . ILE A 1 71 ? 31.726 7.193 -10.042 1.00 88.75 71 ILE A O 1
ATOM 549 N N . GLN A 1 72 ? 33.894 7.530 -10.553 1.00 83.44 72 GLN A N 1
ATOM 550 C CA . GLN A 1 72 ? 34.391 7.040 -9.277 1.00 83.44 72 GLN A CA 1
ATOM 551 C C . GLN A 1 72 ? 34.135 8.122 -8.226 1.00 83.44 72 GLN A C 1
ATOM 553 O O . GLN A 1 72 ? 34.441 9.294 -8.446 1.00 83.44 72 GLN A O 1
ATOM 558 N N . LYS A 1 73 ? 33.507 7.739 -7.114 1.00 80.62 73 LYS A N 1
ATOM 559 C CA . LYS A 1 73 ? 33.436 8.584 -5.924 1.00 80.62 73 LYS A CA 1
ATOM 560 C C . LYS A 1 73 ? 34.531 8.126 -4.980 1.00 80.62 73 LYS A C 1
ATOM 562 O O . LYS A 1 73 ? 34.536 6.955 -4.603 1.00 80.62 73 LYS A O 1
ATOM 567 N N . ASP A 1 74 ? 35.391 9.049 -4.574 1.00 76.56 74 ASP A N 1
ATOM 568 C CA . ASP A 1 74 ? 36.212 8.840 -3.391 1.00 76.56 74 ASP A CA 1
ATOM 569 C C . ASP A 1 74 ? 35.266 8.739 -2.193 1.00 76.56 74 ASP A C 1
ATOM 571 O O . ASP A 1 74 ? 34.510 9.664 -1.882 1.00 76.56 74 ASP A O 1
ATOM 575 N N . VAL A 1 75 ? 35.231 7.563 -1.572 1.00 69.62 75 VAL A N 1
ATOM 576 C CA . VAL A 1 75 ? 34.548 7.379 -0.297 1.00 69.62 75 VAL A CA 1
ATOM 577 C C . VAL A 1 75 ? 35.503 7.919 0.755 1.00 69.62 75 VAL A C 1
ATOM 579 O O . VAL A 1 75 ? 36.438 7.228 1.155 1.00 69.62 75 VAL A O 1
ATOM 582 N N . GLU A 1 76 ? 35.303 9.164 1.187 1.00 67.88 76 GLU A N 1
ATOM 583 C CA . GLU A 1 76 ? 35.934 9.605 2.427 1.00 67.88 76 GLU A CA 1
ATOM 584 C C . GLU A 1 76 ? 35.408 8.705 3.555 1.00 67.88 76 GLU A C 1
ATOM 586 O O . GLU A 1 76 ? 34.189 8.537 3.682 1.00 67.88 76 GLU A O 1
ATOM 591 N N . PRO A 1 77 ? 36.284 8.070 4.351 1.00 65.56 77 PRO A N 1
ATOM 592 C CA . PRO A 1 77 ? 35.843 7.262 5.471 1.00 65.56 77 PRO A CA 1
ATOM 593 C C . PRO A 1 77 ? 35.158 8.184 6.481 1.00 65.56 77 PRO A C 1
ATOM 595 O O . PRO A 1 77 ? 35.812 8.920 7.219 1.00 65.56 77 PRO A O 1
ATOM 598 N N . CYS A 1 78 ? 33.825 8.154 6.518 1.00 58.84 78 CYS A N 1
ATOM 599 C CA . CYS A 1 78 ? 33.071 8.710 7.632 1.00 58.84 78 CYS A CA 1
ATOM 600 C C . CYS A 1 78 ? 33.611 8.045 8.906 1.00 58.84 78 CYS A C 1
ATOM 602 O O . CYS A 1 78 ? 33.677 6.818 8.963 1.00 58.84 78 CYS A O 1
ATOM 604 N N . GLY A 1 79 ? 34.055 8.863 9.865 1.00 62.00 79 GLY A N 1
ATOM 605 C CA . GLY A 1 79 ? 34.883 8.473 11.007 1.00 62.00 79 GLY A CA 1
ATOM 606 C C . GLY A 1 79 ? 34.482 7.189 11.740 1.00 62.00 79 GLY A C 1
ATOM 607 O O . GLY A 1 79 ? 33.331 6.762 11.725 1.00 62.00 79 GLY A O 1
ATOM 608 N N . ASN A 1 80 ? 35.466 6.596 12.419 1.00 53.75 80 ASN A N 1
ATOM 609 C CA . ASN A 1 80 ? 35.319 5.382 13.220 1.00 53.75 80 ASN A CA 1
ATOM 610 C C . ASN A 1 80 ? 34.074 5.444 14.120 1.00 53.75 80 ASN A C 1
ATOM 612 O O . ASN A 1 80 ? 34.039 6.190 15.100 1.00 53.75 80 ASN A O 1
ATOM 616 N N . PHE A 1 81 ? 33.076 4.612 13.819 1.00 53.56 81 PHE A N 1
ATOM 617 C CA . PHE A 1 81 ? 32.022 4.290 14.770 1.00 53.56 81 PHE A CA 1
ATOM 618 C C . PHE A 1 81 ? 32.656 3.491 15.909 1.00 53.56 81 PHE A C 1
ATOM 620 O O . PHE A 1 81 ? 32.954 2.307 15.768 1.00 53.56 81 PHE A O 1
ATOM 627 N N . VAL A 1 82 ? 32.894 4.153 17.039 1.00 58.94 82 VAL A N 1
ATOM 628 C CA . VAL A 1 82 ? 33.212 3.468 18.291 1.00 58.94 82 VAL A CA 1
ATOM 629 C C . VAL A 1 82 ? 31.901 2.881 18.802 1.00 58.94 82 VAL A C 1
ATOM 631 O O . VAL A 1 82 ? 31.051 3.603 19.318 1.00 58.94 82 VAL A O 1
ATOM 634 N N . THR A 1 83 ? 31.699 1.578 18.622 1.00 58.53 83 THR A N 1
ATOM 635 C CA . THR A 1 83 ? 30.658 0.854 19.356 1.00 58.53 83 THR A CA 1
ATOM 636 C C . THR A 1 83 ? 31.030 0.883 20.841 1.00 58.53 83 THR A C 1
ATOM 638 O O . THR A 1 83 ? 32.125 0.415 21.173 1.00 58.53 83 THR A O 1
ATOM 641 N N . PRO A 1 84 ? 30.196 1.423 21.748 1.00 51.03 84 PRO A N 1
ATOM 642 C CA . PRO A 1 84 ? 30.438 1.247 23.171 1.00 51.03 84 PRO A CA 1
ATOM 643 C C . PRO A 1 84 ? 30.366 -0.253 23.479 1.00 51.03 84 PRO A C 1
ATOM 645 O O . PRO A 1 84 ? 29.382 -0.907 23.139 1.00 51.03 84 PRO A O 1
ATOM 648 N N . MET A 1 85 ? 31.448 -0.799 24.044 1.00 55.09 85 MET A N 1
ATOM 649 C CA . MET A 1 85 ? 31.479 -2.169 24.557 1.00 55.09 85 MET A CA 1
ATOM 650 C C . MET A 1 85 ? 30.329 -2.356 25.548 1.00 55.09 85 MET A C 1
ATOM 652 O O . MET A 1 85 ? 30.154 -1.540 26.454 1.00 55.09 85 MET A O 1
ATOM 656 N N . GLU A 1 86 ? 29.565 -3.426 25.352 1.00 45.00 86 GLU A N 1
ATOM 657 C CA . GLU A 1 86 ? 28.581 -3.907 26.314 1.00 45.00 86 GLU A CA 1
ATOM 658 C C . GLU A 1 86 ? 29.299 -4.233 27.635 1.00 45.00 86 GLU A C 1
ATOM 660 O O . GLU A 1 86 ? 30.258 -5.008 27.657 1.00 45.00 86 GLU A O 1
ATOM 665 N N . THR A 1 87 ? 28.869 -3.577 28.713 1.00 51.62 87 THR A N 1
ATOM 666 C CA . THR A 1 87 ? 29.168 -3.946 30.106 1.00 51.62 87 THR A CA 1
ATOM 667 C C . THR A 1 87 ? 28.233 -5.037 30.583 1.00 51.62 87 THR A C 1
ATOM 669 O O . THR A 1 87 ? 27.019 -4.878 30.312 1.00 51.62 87 THR A O 1
#

pLDDT: mean 86.63, std 12.96, range [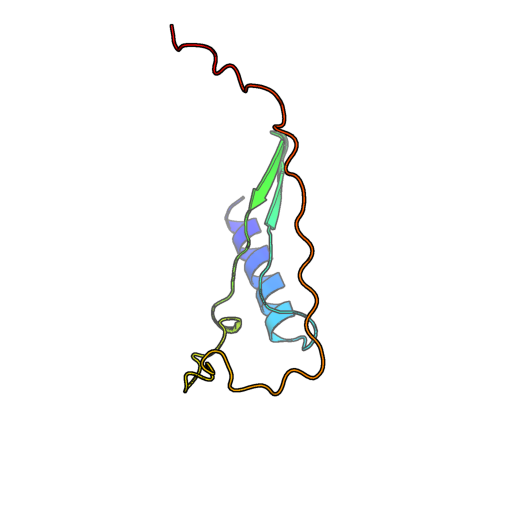45.0, 96.69]